Protein AF-A0A2N9AN56-F1 (afdb_monomer_lite)

Sequence (74 aa):
MTRASIPPELRARLHARFPKSPLWAPVTEPAPSLWEVIRAVLARGRADGLDDVQLAAGVYTALVSHGLMDGGRA

pLDDT: mean 84.59, std 13.88, range [40.38, 97.69]

Organism: Methylorubrum extorquens (NCBI:txid408)

Radius of gyration: 19.1 Å; chains: 1; bounding box: 50×31×40 Å

Structure (mmCIF, N/CA/C/O backbone):
data_AF-A0A2N9AN56-F1
#
_entry.id   AF-A0A2N9AN56-F1
#
loop_
_atom_site.group_PDB
_atom_site.id
_atom_site.type_symbol
_atom_site.label_atom_id
_atom_site.label_alt_id
_atom_site.label_comp_id
_atom_site.label_asym_id
_atom_site.label_entity_id
_atom_site.label_seq_id
_atom_site.pdbx_PDB_ins_code
_atom_site.Cartn_x
_atom_site.Cartn_y
_atom_site.Cartn_z
_atom_site.occupancy
_atom_site.B_iso_or_equiv
_atom_site.auth_seq_id
_atom_site.auth_comp_id
_atom_site.auth_asym_id
_atom_site.auth_atom_id
_atom_site.pdbx_PDB_model_num
ATOM 1 N N . MET A 1 1 ? 37.933 12.689 -6.164 1.00 40.38 1 MET A N 1
ATOM 2 C CA . MET A 1 1 ? 37.141 12.795 -7.409 1.00 40.38 1 MET A CA 1
ATOM 3 C C . MET A 1 1 ? 35.751 12.237 -7.143 1.00 40.38 1 MET A C 1
ATOM 5 O O . MET A 1 1 ? 35.581 11.026 -7.105 1.00 40.38 1 MET A O 1
ATOM 9 N N . THR A 1 2 ? 34.777 13.095 -6.853 1.00 46.19 2 THR A N 1
ATOM 10 C CA . THR A 1 2 ? 33.378 12.705 -6.626 1.00 46.19 2 THR A CA 1
ATOM 11 C C . THR A 1 2 ? 32.753 12.328 -7.966 1.00 46.19 2 THR A C 1
ATOM 13 O O . THR A 1 2 ? 32.620 13.159 -8.860 1.00 46.19 2 THR A O 1
ATOM 16 N N . ARG A 1 3 ? 32.430 11.044 -8.143 1.00 56.78 3 ARG A N 1
ATOM 17 C CA . ARG A 1 3 ? 31.772 10.525 -9.345 1.00 56.78 3 ARG A CA 1
ATOM 18 C C . ARG A 1 3 ? 30.350 11.091 -9.363 1.00 56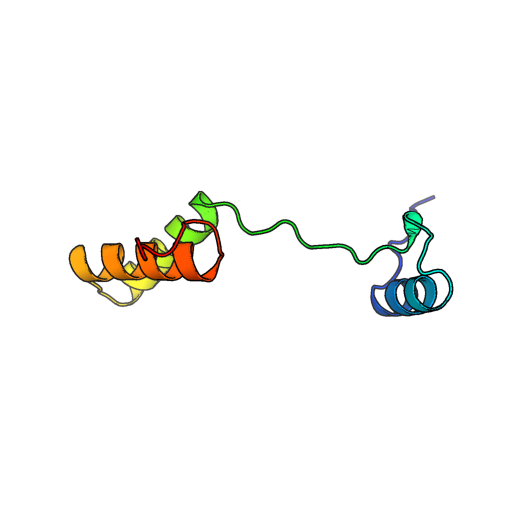.78 3 ARG A C 1
ATOM 20 O O . ARG A 1 3 ? 29.517 10.658 -8.573 1.00 56.78 3 ARG A O 1
ATOM 27 N N . ALA A 1 4 ? 30.104 12.108 -10.188 1.00 66.69 4 ALA A N 1
ATOM 28 C CA . ALA A 1 4 ? 28.781 12.711 -10.311 1.00 66.69 4 ALA A CA 1
ATOM 29 C C . ALA A 1 4 ? 27.766 11.628 -10.709 1.00 66.69 4 ALA A C 1
ATOM 31 O O . ALA A 1 4 ? 28.025 10.836 -11.621 1.00 66.69 4 ALA A O 1
ATOM 32 N N . SER A 1 5 ? 26.643 11.560 -9.991 1.00 71.12 5 SER A N 1
ATOM 33 C CA . SER A 1 5 ? 25.557 10.643 -10.334 1.00 71.12 5 SER A CA 1
ATOM 34 C C . SER A 1 5 ? 25.032 10.995 -11.727 1.00 71.12 5 SER A C 1
ATOM 36 O O . SER A 1 5 ? 24.819 12.168 -12.033 1.00 71.12 5 SER A O 1
ATOM 38 N N . ILE A 1 6 ? 24.879 9.993 -12.592 1.00 79.00 6 ILE A N 1
ATOM 39 C CA . ILE A 1 6 ? 24.408 10.196 -13.965 1.00 79.00 6 ILE A CA 1
ATOM 40 C C . ILE A 1 6 ? 22.921 10.578 -13.918 1.00 79.00 6 ILE A C 1
ATOM 42 O O . ILE A 1 6 ? 22.146 9.814 -13.336 1.00 79.00 6 ILE A O 1
ATOM 46 N N . PRO A 1 7 ? 22.506 11.695 -14.549 1.00 84.00 7 PRO A N 1
ATOM 47 C CA . PRO A 1 7 ? 21.104 12.100 -14.598 1.00 84.00 7 PRO A CA 1
ATOM 48 C C . PRO A 1 7 ? 20.196 11.006 -15.187 1.00 84.00 7 PRO A C 1
ATOM 50 O O . PRO A 1 7 ? 20.616 10.291 -16.111 1.00 84.00 7 PRO A O 1
ATOM 53 N N . PRO A 1 8 ? 18.953 10.864 -14.692 1.00 80.88 8 PRO A N 1
ATOM 54 C CA . PRO A 1 8 ? 18.047 9.797 -15.109 1.00 80.88 8 PRO A CA 1
ATOM 55 C C . PRO A 1 8 ? 17.714 9.858 -16.606 1.00 80.88 8 PRO A C 1
ATOM 57 O O . PRO A 1 8 ? 17.631 8.806 -17.245 1.00 80.88 8 PRO A O 1
ATOM 60 N N . GLU A 1 9 ? 17.620 11.051 -17.207 1.00 84.94 9 GLU A N 1
ATOM 61 C CA . GLU A 1 9 ? 17.322 11.181 -18.640 1.00 84.94 9 GLU A CA 1
ATOM 62 C C . GLU A 1 9 ? 18.473 10.645 -19.502 1.00 84.94 9 GLU A C 1
ATOM 64 O O . GLU A 1 9 ? 18.258 9.993 -20.529 1.00 84.94 9 GLU A O 1
ATOM 69 N N . LEU A 1 10 ? 19.718 10.878 -19.073 1.00 87.44 10 LEU A N 1
ATOM 70 C CA . LEU A 1 10 ? 20.902 10.387 -19.773 1.00 87.44 10 LEU A CA 1
ATOM 71 C C . LEU A 1 10 ? 21.022 8.863 -19.649 1.00 87.44 10 LEU A C 1
ATOM 73 O O . LEU A 1 10 ? 21.314 8.184 -20.635 1.00 87.44 10 LEU A O 1
ATOM 77 N N . ARG A 1 11 ? 20.734 8.314 -18.464 1.00 84.81 11 ARG A N 1
ATOM 78 C CA . ARG A 1 11 ? 20.685 6.864 -18.237 1.00 84.81 11 ARG A CA 1
ATOM 79 C C . ARG A 1 11 ? 19.628 6.196 -19.120 1.00 84.81 11 ARG A C 1
ATOM 81 O O . ARG A 1 11 ? 19.945 5.197 -19.760 1.00 84.81 11 ARG A O 1
ATOM 88 N N . ALA A 1 12 ? 18.425 6.762 -19.219 1.00 85.06 12 ALA A N 1
ATOM 89 C CA . ALA A 1 12 ? 17.354 6.226 -20.062 1.00 85.06 12 ALA A CA 1
ATOM 90 C C . ALA A 1 12 ? 17.761 6.164 -21.545 1.00 85.06 12 ALA A C 1
ATOM 92 O O . ALA A 1 12 ? 17.590 5.137 -22.204 1.00 85.06 12 ALA A O 1
ATOM 93 N N . ARG A 1 13 ? 18.390 7.229 -22.062 1.00 87.50 13 ARG A N 1
ATOM 94 C CA . ARG A 1 13 ? 18.922 7.257 -23.437 1.00 87.50 13 ARG A CA 1
ATOM 95 C C . ARG A 1 13 ? 20.015 6.211 -23.661 1.00 87.50 13 ARG A C 1
ATOM 97 O O . ARG A 1 13 ? 20.062 5.585 -24.719 1.00 87.50 13 ARG A O 1
ATOM 104 N N . LEU A 1 14 ? 20.892 6.014 -22.678 1.00 89.38 14 LEU A N 1
ATOM 105 C CA . LEU A 1 14 ? 21.944 4.998 -22.743 1.00 89.38 14 LEU A CA 1
ATOM 106 C C . LEU A 1 14 ? 21.376 3.577 -22.680 1.00 89.38 14 LEU A C 1
ATOM 108 O O . LEU A 1 14 ? 21.859 2.713 -23.407 1.00 89.38 14 LEU A O 1
ATOM 112 N N . HIS A 1 15 ? 20.325 3.345 -21.892 1.00 85.69 15 HIS A N 1
ATOM 113 C CA . HIS A 1 15 ? 19.618 2.066 -21.868 1.00 85.69 15 HIS A CA 1
ATOM 114 C C . HIS A 1 15 ? 18.962 1.753 -23.213 1.00 85.69 15 HIS A C 1
ATOM 116 O O . HIS A 1 15 ? 19.149 0.662 -23.741 1.00 85.69 15 HIS A O 1
ATOM 122 N N . ALA A 1 16 ? 18.274 2.732 -23.813 1.00 87.12 16 ALA A N 1
ATOM 123 C CA . ALA A 1 16 ? 17.648 2.579 -25.126 1.00 87.12 16 ALA A CA 1
ATOM 124 C C . ALA A 1 16 ? 18.672 2.222 -26.217 1.00 87.12 16 ALA A C 1
ATOM 126 O O . ALA A 1 16 ? 18.398 1.407 -27.095 1.00 87.12 16 ALA A O 1
ATOM 127 N N . ARG A 1 17 ? 19.878 2.798 -26.142 1.00 90.19 17 ARG A N 1
ATOM 128 C CA . ARG A 1 17 ? 20.976 2.485 -27.066 1.00 90.19 17 ARG A CA 1
ATOM 129 C C . ARG A 1 17 ? 21.624 1.125 -26.785 1.00 90.19 17 ARG A C 1
ATOM 131 O O . ARG A 1 17 ? 22.080 0.468 -27.717 1.00 90.19 17 ARG A O 1
ATOM 138 N N . PHE A 1 18 ? 21.688 0.711 -25.521 1.00 88.88 18 PHE A N 1
ATOM 139 C CA . PHE A 1 18 ? 22.355 -0.513 -25.073 1.00 88.88 18 PHE A CA 1
ATOM 140 C C . PHE A 1 18 ? 21.437 -1.351 -24.163 1.00 88.88 18 PHE A C 1
ATOM 142 O O . PHE A 1 18 ? 21.708 -1.477 -22.964 1.00 88.88 18 PHE A O 1
ATOM 149 N N . PRO A 1 19 ? 20.382 -1.982 -24.712 1.00 83.31 19 PRO A N 1
ATOM 150 C CA . PRO A 1 19 ? 19.329 -2.615 -23.910 1.00 83.31 19 PRO A CA 1
ATOM 151 C C . PRO A 1 19 ? 19.814 -3.827 -23.105 1.00 83.31 19 PRO A C 1
ATOM 153 O O . PRO A 1 19 ? 19.271 -4.133 -22.050 1.00 83.31 19 PRO A O 1
ATOM 156 N N . LYS A 1 20 ? 20.867 -4.509 -23.571 1.00 86.19 20 LYS A N 1
ATOM 157 C CA . LYS A 1 20 ? 21.447 -5.685 -22.899 1.00 86.19 20 LYS A CA 1
ATOM 158 C C . LYS A 1 20 ? 22.514 -5.340 -21.853 1.00 86.19 20 LYS A C 1
ATOM 160 O O . LYS A 1 20 ? 23.039 -6.243 -21.212 1.00 86.19 20 LYS A O 1
ATOM 165 N N . SER A 1 21 ? 22.890 -4.066 -21.712 1.00 84.19 21 SER A N 1
ATOM 166 C CA . SER A 1 21 ? 23.932 -3.663 -20.765 1.00 84.19 21 SER A CA 1
ATOM 167 C C . SER A 1 21 ? 23.338 -3.453 -19.367 1.00 84.19 21 SER A C 1
ATOM 169 O O . SER A 1 21 ? 22.541 -2.526 -19.1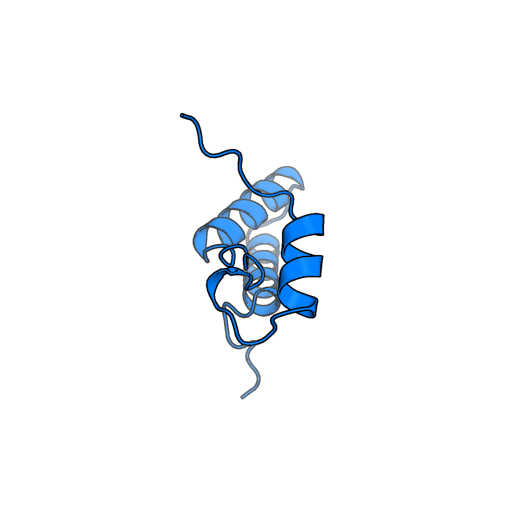89 1.00 84.19 21 SER A O 1
ATOM 171 N N . PRO A 1 22 ? 23.754 -4.231 -18.349 1.00 81.19 22 PRO A N 1
ATOM 172 C CA . PRO A 1 22 ? 23.232 -4.095 -16.988 1.00 81.19 22 PRO A CA 1
ATOM 173 C C . PRO A 1 22 ? 23.628 -2.764 -16.329 1.00 81.19 22 PRO A C 1
ATOM 175 O O . PRO A 1 22 ? 22.966 -2.312 -15.402 1.00 81.19 22 PRO A O 1
ATOM 178 N N . LEU A 1 23 ? 24.667 -2.086 -16.831 1.00 83.19 23 LEU A N 1
ATOM 179 C CA . LEU A 1 23 ? 25.121 -0.784 -16.321 1.00 83.19 23 LEU A CA 1
ATOM 180 C C . LEU A 1 23 ? 24.079 0.328 -16.505 1.00 83.19 23 LEU A C 1
ATOM 182 O O . LEU A 1 23 ? 24.000 1.253 -15.691 1.00 83.19 23 LEU A O 1
ATOM 186 N N . TRP A 1 24 ? 23.288 0.231 -17.574 1.00 85.38 24 TRP A N 1
ATOM 187 C CA . TRP A 1 24 ? 22.297 1.233 -17.959 1.00 85.38 24 TRP A CA 1
ATOM 188 C C . TRP A 1 24 ? 20.875 0.807 -17.647 1.00 85.38 24 TRP A C 1
ATOM 190 O O . TRP A 1 24 ? 19.964 1.555 -17.975 1.00 85.38 24 TRP A O 1
ATOM 200 N N . ALA A 1 25 ? 20.678 -0.354 -17.016 1.00 80.06 25 ALA A N 1
ATOM 201 C CA . ALA A 1 25 ? 19.357 -0.774 -16.583 1.00 80.06 25 ALA A CA 1
ATOM 202 C C . ALA A 1 25 ? 18.666 0.371 -15.811 1.00 80.06 25 ALA A C 1
ATOM 204 O O . ALA A 1 25 ? 19.347 1.127 -15.086 1.00 80.06 25 ALA A O 1
ATOM 205 N N . PRO A 1 26 ? 17.345 0.548 -16.005 1.00 73.56 26 PRO A N 1
ATOM 206 C CA . PRO A 1 26 ? 16.594 1.518 -15.238 1.00 73.56 26 PRO A CA 1
ATOM 207 C C . PRO A 1 26 ? 16.811 1.219 -13.759 1.00 73.56 26 PRO A C 1
ATOM 209 O O . PRO A 1 26 ? 16.817 0.061 -13.343 1.00 73.56 26 PRO A O 1
ATOM 212 N N . VAL A 1 27 ? 17.045 2.269 -12.977 1.00 72.88 27 VAL A N 1
ATOM 213 C CA . VAL A 1 27 ? 17.063 2.124 -11.525 1.00 72.88 27 VAL A CA 1
ATOM 214 C C . VAL A 1 27 ? 15.622 1.837 -11.135 1.00 72.88 27 VAL A C 1
ATOM 216 O O . VAL A 1 27 ? 14.783 2.731 -11.170 1.00 72.88 27 VAL A O 1
ATOM 219 N N . THR A 1 28 ? 15.313 0.576 -10.859 1.00 67.88 28 THR A N 1
ATOM 220 C CA . THR A 1 28 ? 14.044 0.216 -10.240 1.00 67.88 28 THR A CA 1
ATOM 221 C C . THR A 1 28 ? 14.132 0.687 -8.800 1.00 67.88 28 THR A C 1
ATOM 223 O O . THR A 1 28 ? 15.004 0.231 -8.056 1.00 67.88 28 THR A O 1
ATOM 226 N N . GLU A 1 29 ? 13.295 1.650 -8.422 1.00 69.31 29 GLU A N 1
ATOM 227 C CA . GLU A 1 29 ? 13.164 1.999 -7.013 1.00 69.31 29 GLU A CA 1
ATOM 228 C C . GLU A 1 29 ? 12.767 0.735 -6.243 1.00 69.31 29 GLU A C 1
ATOM 230 O O . GLU A 1 29 ? 11.950 -0.051 -6.741 1.00 69.31 29 GLU A O 1
ATOM 235 N N . PRO A 1 30 ? 13.380 0.480 -5.074 1.00 70.88 30 PRO A N 1
ATOM 236 C CA . PRO A 1 30 ? 12.978 -0.652 -4.263 1.00 70.88 30 PRO A CA 1
ATOM 237 C C . PRO A 1 30 ? 11.485 -0.519 -3.974 1.00 70.88 30 PRO A C 1
ATOM 239 O O . PRO A 1 30 ? 11.017 0.545 -3.568 1.00 70.88 30 PRO A O 1
ATOM 242 N N . ALA A 1 31 ? 10.738 -1.597 -4.218 1.00 72.44 31 ALA A N 1
ATOM 243 C CA . ALA A 1 31 ? 9.332 -1.638 -3.856 1.00 72.44 31 ALA A CA 1
ATOM 244 C C . ALA A 1 31 ? 9.192 -1.281 -2.364 1.00 72.44 31 ALA A C 1
ATOM 246 O O . ALA A 1 31 ? 10.032 -1.714 -1.564 1.00 72.44 31 ALA A O 1
ATOM 247 N N . PRO A 1 32 ? 8.169 -0.493 -1.983 1.00 78.12 32 PRO A N 1
ATOM 248 C CA . PRO A 1 32 ? 7.980 -0.117 -0.593 1.00 78.12 32 PRO A CA 1
ATOM 249 C C . PRO A 1 32 ? 7.835 -1.380 0.251 1.00 78.12 32 PRO A C 1
ATOM 251 O O . PRO A 1 32 ? 7.138 -2.328 -0.123 1.00 78.12 32 PRO A O 1
ATOM 254 N N . SER A 1 33 ? 8.506 -1.404 1.398 1.00 88.81 33 SER A N 1
ATOM 255 C CA . SER A 1 33 ? 8.382 -2.528 2.314 1.00 88.81 33 SER A CA 1
ATOM 256 C C . SER A 1 33 ? 6.959 -2.606 2.870 1.00 88.81 33 SER A C 1
ATOM 258 O O . SER A 1 33 ? 6.280 -1.592 3.055 1.00 88.81 33 SER A O 1
ATOM 260 N N . LEU A 1 34 ? 6.525 -3.820 3.214 1.00 91.25 34 LEU A N 1
ATOM 261 C CA . LEU A 1 34 ? 5.226 -4.081 3.844 1.00 91.25 34 LEU A CA 1
ATOM 262 C C . LEU A 1 34 ? 4.930 -3.108 4.995 1.00 91.25 34 LEU A C 1
ATOM 264 O O . LEU A 1 34 ? 3.851 -2.522 5.079 1.00 91.25 34 LEU A O 1
ATOM 268 N N . TRP A 1 35 ? 5.919 -2.894 5.864 1.00 93.25 35 TRP A N 1
ATOM 269 C CA . TRP A 1 35 ? 5.768 -2.031 7.028 1.00 93.25 35 TRP A CA 1
ATOM 270 C C . TRP A 1 35 ? 5.691 -0.544 6.694 1.00 93.25 35 TRP A C 1
ATOM 272 O O . TRP A 1 35 ? 5.044 0.199 7.429 1.00 93.25 35 TRP A O 1
ATOM 282 N N . GLU A 1 36 ? 6.324 -0.089 5.616 1.00 94.00 36 GLU A N 1
ATOM 283 C CA . GLU A 1 36 ? 6.191 1.298 5.166 1.00 94.00 36 GLU A CA 1
ATOM 284 C C . GLU A 1 36 ? 4.774 1.581 4.680 1.00 94.00 36 GLU A C 1
ATOM 286 O O . GLU A 1 36 ? 4.191 2.584 5.094 1.00 94.00 36 GLU A O 1
ATOM 291 N N . VAL A 1 37 ? 4.190 0.662 3.906 1.00 94.00 37 VAL A N 1
ATOM 292 C CA . VAL A 1 37 ? 2.802 0.776 3.440 1.00 94.00 37 VAL A CA 1
ATOM 293 C C . VAL A 1 37 ? 1.836 0.800 4.627 1.00 94.00 37 VAL A C 1
ATOM 295 O O . VAL A 1 37 ? 1.020 1.715 4.734 1.00 94.00 37 VAL A O 1
ATOM 298 N N . ILE A 1 38 ? 1.972 -0.136 5.575 1.00 95.12 38 ILE A N 1
ATOM 299 C CA . ILE A 1 38 ? 1.114 -0.180 6.772 1.00 95.12 38 ILE A CA 1
ATOM 300 C C . ILE A 1 38 ? 1.227 1.123 7.575 1.00 95.12 38 ILE A C 1
ATOM 302 O O . ILE A 1 38 ? 0.212 1.717 7.936 1.00 95.12 38 ILE A O 1
ATOM 306 N N . ARG A 1 39 ? 2.450 1.607 7.840 1.00 96.81 39 ARG A N 1
ATOM 307 C CA . ARG A 1 39 ? 2.651 2.849 8.605 1.00 96.81 39 ARG A CA 1
ATOM 308 C C . ARG A 1 39 ? 2.044 4.062 7.906 1.00 96.81 39 ARG A C 1
ATOM 310 O O . ARG A 1 39 ? 1.439 4.885 8.588 1.00 96.81 39 ARG A O 1
ATOM 317 N N . ALA A 1 40 ? 2.183 4.167 6.585 1.00 95.81 40 ALA A N 1
ATOM 318 C CA . ALA A 1 40 ? 1.615 5.268 5.813 1.00 95.81 40 ALA A CA 1
ATOM 319 C C . ALA A 1 40 ? 0.082 5.286 5.901 1.00 95.81 40 ALA A C 1
ATOM 321 O O . ALA A 1 40 ? -0.504 6.332 6.186 1.00 95.81 40 ALA A O 1
ATOM 322 N N . VAL A 1 41 ? -0.559 4.123 5.741 1.00 96.69 41 VAL A N 1
ATOM 323 C CA . VAL A 1 41 ? -2.018 3.994 5.850 1.00 96.69 41 VAL A CA 1
ATOM 324 C C . VAL A 1 41 ? -2.500 4.331 7.259 1.00 96.69 41 VAL A C 1
ATOM 326 O O . VAL A 1 41 ? -3.432 5.115 7.409 1.00 96.69 41 VAL A O 1
ATOM 329 N N . LEU A 1 42 ? -1.848 3.803 8.300 1.00 97.25 42 LEU A N 1
ATOM 330 C CA . LEU A 1 42 ? -2.234 4.078 9.687 1.00 97.25 42 LEU A CA 1
ATOM 331 C C . LEU A 1 42 ? -2.053 5.552 10.059 1.00 97.25 42 LEU A C 1
ATOM 333 O O . LEU A 1 42 ? -2.915 6.127 10.720 1.00 97.25 42 LEU A O 1
ATOM 337 N N . ALA A 1 43 ? -0.944 6.171 9.646 1.00 97.69 43 ALA A N 1
ATOM 338 C CA . ALA A 1 43 ? -0.694 7.585 9.904 1.00 97.69 43 ALA A CA 1
ATOM 339 C C . ALA A 1 43 ? -1.755 8.463 9.229 1.00 97.69 43 ALA A C 1
ATOM 341 O O . ALA A 1 43 ? -2.314 9.353 9.869 1.00 97.69 43 ALA A O 1
ATOM 342 N N . ARG A 1 44 ? -2.067 8.178 7.958 1.00 96.69 44 ARG A N 1
ATOM 343 C CA . ARG A 1 44 ? -3.063 8.936 7.204 1.00 96.69 44 ARG A CA 1
ATOM 344 C C . ARG A 1 44 ? -4.475 8.722 7.739 1.00 96.69 44 ARG A C 1
ATOM 346 O O . ARG A 1 44 ? -5.162 9.694 8.018 1.00 96.69 44 ARG A O 1
ATOM 353 N N . GLY A 1 45 ? -4.885 7.473 7.940 1.00 96.69 45 GLY A N 1
ATOM 354 C CA . GLY A 1 45 ? -6.235 7.159 8.393 1.00 96.69 4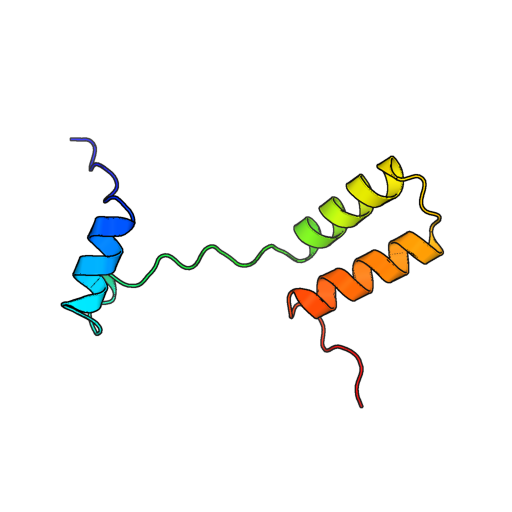5 GLY A CA 1
ATOM 355 C C . GLY A 1 45 ? -6.537 7.686 9.795 1.00 96.69 45 GLY A C 1
ATOM 356 O O . GLY A 1 45 ? -7.639 8.160 10.036 1.00 96.69 45 GLY A O 1
ATOM 357 N N . ARG A 1 46 ? -5.547 7.716 10.699 1.00 96.44 46 ARG A N 1
ATOM 358 C CA . ARG A 1 46 ? -5.700 8.384 12.003 1.00 96.44 46 ARG A CA 1
ATOM 359 C C . ARG A 1 46 ? -5.862 9.894 11.868 1.00 96.44 46 ARG A C 1
ATOM 361 O O . ARG A 1 46 ? -6.671 10.472 12.583 1.00 96.44 46 ARG A O 1
ATOM 368 N N . ALA A 1 47 ? -5.110 10.528 10.965 1.00 97.56 47 ALA A N 1
ATOM 369 C CA . ALA A 1 47 ? -5.263 11.956 10.686 1.00 97.56 47 ALA A CA 1
ATOM 370 C C . ALA A 1 47 ? -6.642 12.283 10.085 1.00 97.56 47 ALA A C 1
ATOM 372 O O . ALA A 1 47 ? -7.192 13.344 10.363 1.00 97.56 47 ALA A O 1
ATOM 373 N N . ASP A 1 48 ? -7.207 11.349 9.318 1.00 97.00 48 ASP A N 1
ATOM 374 C CA . ASP A 1 48 ? -8.541 11.452 8.723 1.00 97.00 48 ASP A CA 1
ATOM 375 C C . ASP A 1 48 ? -9.673 11.004 9.681 1.00 97.00 48 ASP A C 1
ATOM 377 O O . ASP A 1 48 ? -10.845 11.077 9.319 1.00 97.00 48 ASP A O 1
ATOM 381 N N . GLY A 1 49 ? -9.352 10.570 10.909 1.00 97.25 49 GLY A N 1
ATOM 382 C CA . GLY A 1 49 ? -10.337 10.176 11.925 1.00 97.25 49 GLY A CA 1
ATOM 383 C C . GLY A 1 49 ? -11.025 8.829 11.673 1.00 97.25 49 GLY A C 1
ATOM 384 O O . GLY A 1 49 ? -12.130 8.618 12.167 1.00 97.25 49 GLY A O 1
ATOM 385 N N . LEU A 1 50 ? -10.395 7.938 10.902 1.00 97.19 50 LEU A N 1
ATOM 386 C CA . LEU A 1 50 ? -10.928 6.610 10.601 1.00 97.19 50 LEU A CA 1
ATOM 387 C C . LEU A 1 50 ? -10.943 5.707 11.840 1.00 97.19 50 LEU A C 1
ATOM 389 O O . LEU A 1 50 ? -10.012 5.729 12.650 1.00 97.19 50 LEU A O 1
ATOM 393 N N . ASP A 1 51 ? -11.979 4.876 11.940 1.00 97.06 51 ASP A N 1
ATOM 394 C CA . ASP A 1 51 ? -12.067 3.830 12.957 1.00 97.06 51 ASP A CA 1
ATOM 395 C C . ASP A 1 51 ? -11.178 2.614 12.626 1.00 97.06 51 ASP A C 1
ATOM 397 O O . ASP A 1 51 ? -10.611 2.487 11.536 1.00 97.06 51 ASP A O 1
ATOM 401 N N . ASP A 1 52 ? -11.046 1.693 13.583 1.00 96.75 52 ASP A N 1
ATOM 402 C CA . ASP A 1 52 ? -10.167 0.526 13.450 1.00 96.75 52 ASP A CA 1
ATOM 403 C C . ASP A 1 52 ? -10.566 -0.404 12.291 1.00 96.75 52 ASP A C 1
ATOM 405 O O . ASP A 1 52 ? -9.699 -1.007 11.652 1.00 96.75 52 ASP A O 1
ATOM 409 N N . VAL A 1 53 ? -11.861 -0.506 11.981 1.00 97.25 53 VAL A N 1
ATOM 410 C CA . VAL A 1 53 ? -12.364 -1.355 10.892 1.00 97.25 53 VAL A CA 1
ATOM 411 C C . VAL A 1 53 ? -12.008 -0.732 9.544 1.00 97.25 53 VAL A C 1
ATOM 413 O O . VAL A 1 53 ? -11.514 -1.417 8.645 1.00 97.25 53 VAL A O 1
ATOM 416 N N . GLN A 1 54 ? -12.194 0.579 9.413 1.00 96.94 54 GLN A N 1
ATOM 417 C CA . GLN A 1 54 ? -11.815 1.352 8.234 1.00 96.94 54 GLN A CA 1
ATOM 418 C C . GLN A 1 54 ? -10.297 1.335 8.010 1.00 96.94 54 GLN A C 1
ATOM 420 O O . GLN A 1 54 ? -9.842 1.157 6.878 1.00 96.94 54 GLN A O 1
ATOM 425 N N . LEU A 1 55 ? -9.504 1.450 9.080 1.00 97.50 55 LEU A N 1
ATOM 426 C CA . LEU A 1 55 ? -8.047 1.333 9.022 1.00 97.50 55 LEU A CA 1
ATOM 427 C C . LEU A 1 55 ? -7.606 -0.057 8.554 1.00 97.50 55 LEU A C 1
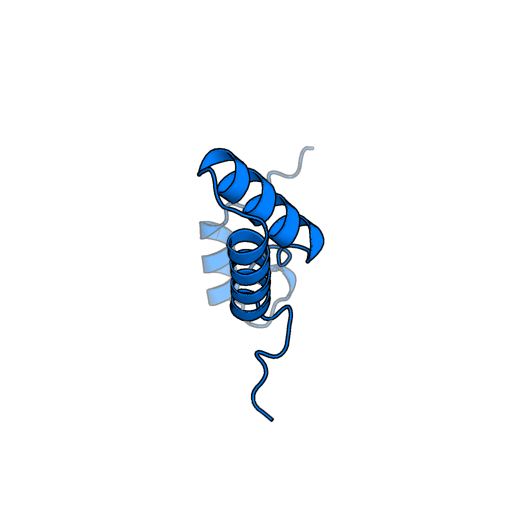ATOM 429 O O . LEU A 1 55 ? -6.759 -0.159 7.664 1.00 97.50 55 LEU A O 1
ATOM 433 N N . ALA A 1 56 ? -8.193 -1.123 9.102 1.00 96.19 56 ALA A N 1
ATOM 434 C CA . ALA A 1 56 ? -7.885 -2.492 8.694 1.00 96.19 56 ALA A CA 1
ATOM 435 C C . ALA A 1 56 ? -8.209 -2.735 7.209 1.00 96.19 56 ALA A C 1
ATOM 437 O O . ALA A 1 56 ? -7.390 -3.301 6.479 1.00 96.19 56 ALA A O 1
ATOM 438 N N . ALA A 1 57 ? -9.359 -2.241 6.736 1.00 95.81 57 ALA A N 1
ATOM 439 C CA . ALA A 1 57 ? -9.745 -2.316 5.327 1.00 95.81 57 ALA A CA 1
ATOM 440 C C . ALA A 1 57 ? -8.788 -1.525 4.415 1.00 95.81 57 ALA A C 1
ATOM 442 O O . ALA A 1 57 ? -8.393 -2.011 3.349 1.00 95.81 57 ALA A O 1
ATOM 443 N N . GLY A 1 58 ? -8.370 -0.331 4.847 1.00 95.12 58 GLY A N 1
ATOM 444 C CA . GLY A 1 58 ? -7.392 0.491 4.135 1.00 95.12 58 GLY A CA 1
ATOM 445 C C . GLY A 1 58 ? -6.030 -0.191 4.017 1.00 95.12 58 GLY A C 1
ATOM 446 O O . GLY A 1 58 ? -5.433 -0.192 2.940 1.00 95.12 58 GLY A O 1
ATOM 447 N N . VAL A 1 59 ? -5.561 -0.830 5.094 1.00 96.00 59 VAL A N 1
ATOM 448 C CA . VAL A 1 59 ? -4.295 -1.576 5.094 1.00 96.00 59 VAL A CA 1
ATOM 449 C C . VAL A 1 59 ? -4.371 -2.742 4.114 1.00 96.00 59 VAL A C 1
ATOM 451 O O . VAL A 1 59 ? -3.513 -2.847 3.242 1.00 96.00 59 VAL A O 1
ATOM 454 N N . TYR A 1 60 ? -5.410 -3.577 4.197 1.00 93.94 60 TYR A N 1
ATOM 455 C CA . TYR A 1 60 ? -5.590 -4.704 3.277 1.00 93.94 60 TYR A CA 1
ATOM 456 C C . TYR A 1 60 ? -5.593 -4.251 1.809 1.00 93.94 60 TYR A C 1
ATOM 458 O O . TYR A 1 60 ? -4.850 -4.782 0.985 1.00 93.94 60 TYR A O 1
ATOM 466 N N . THR A 1 61 ? -6.369 -3.212 1.494 1.00 94.25 61 THR A N 1
ATOM 467 C CA . THR A 1 61 ? -6.482 -2.678 0.128 1.00 94.25 61 THR A CA 1
ATOM 468 C C . THR A 1 61 ? -5.141 -2.161 -0.395 1.00 94.25 61 THR A C 1
ATOM 470 O O . THR A 1 61 ? -4.780 -2.428 -1.544 1.00 94.25 61 THR A O 1
ATOM 473 N N . ALA A 1 62 ? -4.376 -1.456 0.442 1.00 93.56 62 ALA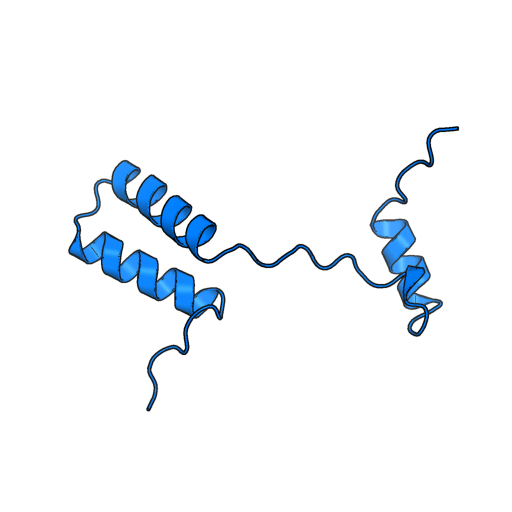 A N 1
ATOM 474 C CA . ALA A 1 62 ? -3.061 -0.949 0.067 1.00 93.56 62 ALA A CA 1
ATOM 475 C C . ALA A 1 62 ? -2.062 -2.089 -0.179 1.00 93.56 62 ALA A C 1
ATOM 477 O O . ALA A 1 62 ? -1.337 -2.070 -1.171 1.00 93.56 62 ALA A O 1
ATOM 478 N N . LEU A 1 63 ? -2.058 -3.115 0.675 1.00 92.88 63 LEU A N 1
ATOM 479 C CA . LEU A 1 63 ? -1.168 -4.266 0.525 1.00 92.88 63 LEU A CA 1
ATOM 480 C C . LEU A 1 63 ? -1.456 -5.059 -0.756 1.00 92.88 63 LEU A C 1
ATOM 482 O O . LEU A 1 63 ? -0.518 -5.398 -1.478 1.00 92.88 63 LEU A O 1
ATOM 486 N N . VAL A 1 64 ? -2.730 -5.279 -1.090 1.00 91.56 64 VAL A N 1
ATOM 487 C CA . VAL A 1 64 ? -3.123 -5.920 -2.357 1.00 91.56 64 VAL A CA 1
ATOM 488 C C . VAL A 1 64 ? -2.727 -5.058 -3.560 1.00 91.56 64 VAL A C 1
ATOM 490 O O . VAL A 1 64 ? -2.168 -5.568 -4.527 1.00 91.56 64 VAL A O 1
ATOM 493 N N . SER A 1 65 ? -2.942 -3.740 -3.493 1.00 88.38 65 SER A N 1
ATOM 494 C CA . SER A 1 65 ? -2.606 -2.814 -4.590 1.00 88.38 65 SER A CA 1
ATOM 495 C C . SER A 1 65 ? -1.101 -2.732 -4.869 1.00 88.38 65 SER A C 1
ATOM 497 O O . SER A 1 65 ? -0.695 -2.532 -6.011 1.00 88.38 65 SER A O 1
ATOM 499 N N . HIS A 1 66 ? -0.271 -2.918 -3.841 1.00 87.00 66 HIS A N 1
ATOM 500 C CA . HIS A 1 66 ? 1.185 -2.992 -3.973 1.00 87.00 66 HIS A CA 1
ATOM 501 C C . HIS A 1 66 ? 1.703 -4.398 -4.334 1.00 87.00 66 HIS A C 1
ATOM 503 O O . HIS A 1 66 ? 2.915 -4.581 -4.430 1.00 87.00 66 HIS A O 1
ATOM 509 N N . GLY A 1 67 ? 0.822 -5.389 -4.532 1.00 87.38 67 GLY A N 1
ATOM 510 C CA . GLY A 1 67 ? 1.213 -6.773 -4.826 1.00 87.38 67 GLY A CA 1
ATOM 511 C C . GLY A 1 67 ? 1.916 -7.471 -3.657 1.00 87.38 67 GLY A C 1
ATOM 512 O O . GLY A 1 67 ? 2.647 -8.435 -3.861 1.00 87.38 67 GLY A O 1
ATOM 513 N N . LEU A 1 68 ? 1.729 -6.964 -2.435 1.00 86.19 68 LEU A N 1
ATOM 514 C CA . LEU A 1 68 ? 2.343 -7.490 -1.212 1.00 86.19 68 LEU A CA 1
ATOM 515 C C . LEU A 1 68 ? 1.488 -8.580 -0.546 1.00 86.19 68 LEU A C 1
ATOM 517 O O . LEU A 1 68 ? 1.944 -9.228 0.394 1.00 86.19 68 LEU A O 1
ATOM 521 N N . MET A 1 69 ? 0.257 -8.774 -1.021 1.00 84.94 69 MET A N 1
ATOM 522 C CA . MET A 1 69 ? -0.641 -9.866 -0.652 1.00 84.94 69 MET A CA 1
ATOM 523 C C . MET A 1 69 ? -1.396 -10.337 -1.891 1.00 84.94 69 MET A C 1
ATOM 525 O O . MET A 1 69 ? -1.847 -9.510 -2.687 1.00 84.94 69 MET A O 1
ATOM 529 N N . ASP A 1 70 ? -1.593 -11.650 -2.016 1.00 75.06 70 ASP A N 1
ATOM 530 C CA . ASP A 1 70 ? -2.554 -12.184 -2.974 1.00 75.06 70 ASP A CA 1
ATOM 531 C C . ASP A 1 70 ? -3.952 -11.731 -2.553 1.00 75.06 70 ASP A C 1
ATOM 533 O O . ASP A 1 70 ? -4.413 -12.014 -1.445 1.00 75.06 70 ASP A O 1
ATOM 537 N N . GLY A 1 71 ? -4.607 -10.976 -3.435 1.00 62.75 71 GLY A N 1
ATOM 538 C CA . GLY A 1 71 ? -5.907 -10.348 -3.212 1.00 62.75 71 GLY A CA 1
ATOM 539 C C . GLY A 1 71 ? -7.064 -11.337 -3.217 1.00 62.75 71 GLY A C 1
ATOM 540 O O . GLY A 1 71 ? -8.005 -11.147 -3.982 1.00 62.75 71 GLY A O 1
ATOM 541 N N . GLY A 1 72 ? -6.968 -12.393 -2.403 1.00 54.28 72 GLY A N 1
ATOM 542 C CA . GLY A 1 72 ? -8.061 -13.270 -1.998 1.00 54.28 72 GLY A CA 1
ATOM 543 C C . GLY A 1 72 ? -9.081 -13.555 -3.095 1.00 54.28 72 GLY A C 1
ATOM 544 O O . GLY A 1 72 ? -10.258 -13.250 -2.930 1.00 54.28 72 GLY A O 1
ATOM 545 N N . ARG A 1 73 ? -8.643 -14.120 -4.221 1.00 50.88 73 ARG A N 1
ATOM 546 C CA . ARG A 1 73 ? -9.525 -14.909 -5.083 1.00 50.88 73 ARG A CA 1
ATOM 547 C C . ARG A 1 73 ? -8.966 -16.322 -5.127 1.00 50.88 73 ARG A C 1
ATOM 549 O O . ARG A 1 73 ? -8.037 -16.591 -5.884 1.00 50.88 73 ARG A O 1
ATOM 556 N N . ALA A 1 74 ? -9.496 -17.160 -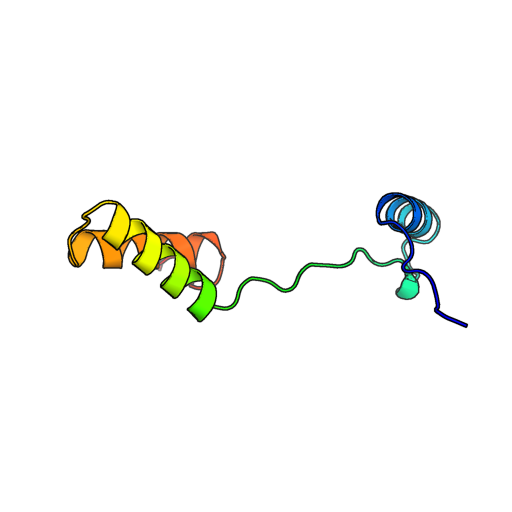4.241 1.00 43.97 74 ALA A N 1
ATOM 557 C CA . ALA A 1 74 ? -9.556 -18.601 -4.454 1.00 43.97 74 ALA A CA 1
ATOM 558 C C . ALA A 1 74 ? -10.724 -18.908 -5.401 1.00 43.97 74 ALA A C 1
ATOM 560 O O . ALA A 1 74 ? -11.726 -18.154 -5.341 1.00 43.97 74 ALA A O 1
#

Foldseek 3Di:
DPDDDDDQVVLVVVCVVPVPDPVSPRPDDPQDDLVNLLVVLVVVCVVVVHDPVRSVVSSLVSCVVSVVDDNDDD

Secondary structure (DSSP, 8-state):
---PPPPHHHHHHHHHH-TT-GGGS---PPPPPHHHHHHHHHHHHHHTT--HHHHHHHHHHHHHHTTSS--S--